Protein AF-A0A7C4MAC5-F1 (afdb_monomer)

Radius of gyration: 18.68 Å; Cα contacts (8 Å, |Δi|>4): 92; chains: 1; bounding box: 44×23×54 Å

Solvent-accessible surface area (backbone atoms only — not comparable to full-atom values): 7316 Å² total; per-residue (Å²): 130,85,77,77,76,78,55,61,70,60,55,50,50,52,53,49,54,51,52,51,50,52,50,54,51,50,52,53,50,53,51,50,49,65,71,76,43,55,75,67,57,47,52,48,58,55,52,47,54,64,58,44,49,74,63,41,70,64,30,57,57,38,20,58,52,17,48,57,34,42,77,68,70,42,84,62,26,59,60,52,21,42,53,51,30,49,50,50,24,50,52,40,35,66,55,44,62,77,42,44,69,56,52,27,51,76,71,73,43,56,92,48,49,73,65,54,56,52,46,54,57,49,38,42,49,50,16,49,48,36,40,70,74,89

Sequence (134 aa):
MAKNEIRIQFSGFIIFAAKLASVATGLAFQYMIARSTNPQQYGVWFNVNDVLAYFTILAGIMPFWAMRFVARNERGAAKTGVLANLAISMAATLIYLPLLPFITSALGVREYISIYMIITAQIIELHLLNALEA

Foldseek 3Di:
DPDPPDPVVVVVVVVVVVVVVVVVVVVVVLVVPVVVDDPVSNVVLVVLVVVLCVLQVCLQVLLVVLVVCVVVVNPCSLVVSLVVLLVSLVVSLVVCVVCLCVVCVVVVNNVCSVSNVVSSVVSNVSSNCSSVVD

Structure (mmCIF, N/CA/C/O backbone):
data_AF-A0A7C4MAC5-F1
#
_entry.id   AF-A0A7C4MAC5-F1
#
loop_
_atom_site.group_PDB
_atom_site.id
_atom_site.type_symbol
_atom_site.label_atom_id
_atom_site.label_alt_id
_atom_site.label_comp_id
_atom_site.label_asym_id
_atom_site.label_entity_id
_atom_site.label_seq_id
_atom_site.pdbx_PDB_ins_code
_atom_site.Cartn_x
_atom_site.Cartn_y
_atom_site.Cartn_z
_atom_site.occupancy
_atom_site.B_iso_or_equiv
_atom_site.auth_seq_id
_atom_site.auth_comp_id
_atom_site.auth_asym_id
_atom_site.auth_atom_id
_atom_site.pdbx_PDB_model_num
ATOM 1 N N . MET A 1 1 ? 21.804 -11.823 -31.499 1.00 42.25 1 MET A N 1
ATOM 2 C CA . MET A 1 1 ? 20.765 -12.050 -30.470 1.00 42.25 1 MET A CA 1
ATOM 3 C C . MET A 1 1 ? 19.434 -11.693 -31.108 1.00 42.25 1 MET A C 1
ATOM 5 O O . MET A 1 1 ? 19.267 -10.539 -31.483 1.00 42.25 1 MET A O 1
ATOM 9 N N . ALA A 1 2 ? 18.562 -12.672 -31.362 1.00 44.41 2 ALA A N 1
ATOM 10 C CA . ALA A 1 2 ? 17.256 -12.405 -31.959 1.00 44.41 2 ALA A CA 1
ATOM 11 C C . ALA A 1 2 ? 16.475 -11.461 -31.035 1.00 44.41 2 ALA A C 1
ATOM 13 O O . ALA A 1 2 ? 16.338 -11.723 -29.840 1.00 44.41 2 ALA A O 1
ATOM 14 N N . LYS A 1 3 ? 16.043 -10.323 -31.574 1.00 54.62 3 LYS A N 1
ATOM 15 C CA . LYS A 1 3 ? 15.240 -9.337 -30.859 1.00 54.62 3 LYS A CA 1
ATOM 16 C C . LYS A 1 3 ? 13.864 -9.976 -30.671 1.00 54.62 3 LYS A C 1
ATOM 18 O O . LYS A 1 3 ? 13.095 -10.019 -31.621 1.00 54.62 3 LYS A O 1
ATOM 23 N N . ASN A 1 4 ? 13.595 -10.555 -29.499 1.00 62.47 4 ASN A N 1
ATOM 24 C CA . ASN A 1 4 ? 12.248 -11.019 -29.170 1.00 62.47 4 ASN A CA 1
ATOM 25 C C . ASN A 1 4 ? 11.312 -9.819 -29.326 1.00 62.47 4 ASN A C 1
ATOM 27 O O . ASN A 1 4 ? 11.426 -8.842 -28.584 1.00 62.47 4 ASN A O 1
ATOM 31 N N . GLU A 1 5 ? 10.439 -9.861 -30.327 1.00 73.25 5 GLU A N 1
ATOM 32 C CA . GLU A 1 5 ? 9.451 -8.814 -30.522 1.00 73.25 5 GLU A CA 1
ATOM 33 C C . GLU A 1 5 ? 8.479 -8.859 -29.347 1.00 73.25 5 GLU A C 1
ATOM 35 O O . GLU A 1 5 ? 7.769 -9.843 -29.127 1.00 73.25 5 GLU A O 1
ATOM 40 N N . ILE A 1 6 ? 8.482 -7.798 -28.541 1.00 73.75 6 ILE A N 1
ATOM 41 C CA . ILE A 1 6 ? 7.528 -7.654 -27.449 1.00 73.75 6 ILE A CA 1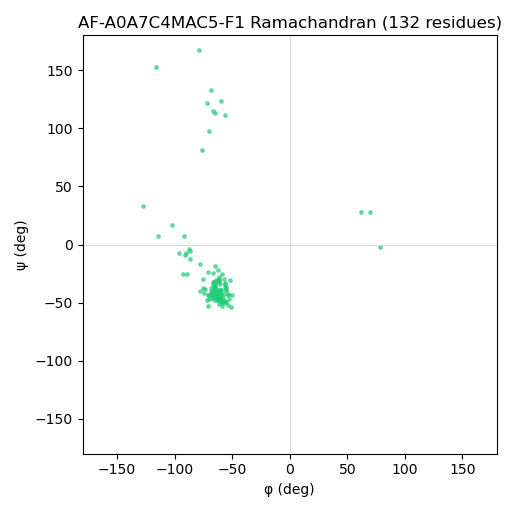
ATOM 42 C C . ILE A 1 6 ? 6.146 -7.531 -28.087 1.00 73.75 6 ILE A C 1
ATOM 44 O O . ILE A 1 6 ? 5.841 -6.548 -28.762 1.00 73.75 6 ILE A O 1
ATOM 48 N N . ARG A 1 7 ? 5.296 -8.539 -27.876 1.00 85.94 7 ARG A N 1
ATOM 49 C CA . ARG A 1 7 ? 3.911 -8.546 -28.355 1.00 85.94 7 ARG A CA 1
ATOM 50 C C . ARG A 1 7 ? 3.063 -7.644 -27.464 1.00 85.94 7 ARG A C 1
ATOM 52 O O . ARG A 1 7 ? 2.358 -8.126 -26.583 1.00 85.94 7 ARG A O 1
ATOM 59 N N . ILE A 1 8 ? 3.124 -6.338 -27.717 1.00 86.00 8 ILE A N 1
ATOM 60 C CA . ILE A 1 8 ? 2.489 -5.291 -26.897 1.00 86.00 8 ILE A CA 1
ATOM 61 C C . ILE A 1 8 ? 1.006 -5.596 -26.628 1.00 86.00 8 ILE A C 1
ATOM 63 O O . ILE A 1 8 ? 0.554 -5.494 -25.493 1.00 86.00 8 ILE A O 1
ATOM 67 N N . GLN A 1 9 ? 0.264 -6.046 -27.645 1.00 89.25 9 GLN A N 1
ATOM 68 C CA . GLN A 1 9 ? -1.154 -6.408 -27.510 1.00 89.25 9 GLN A CA 1
ATOM 69 C C . GLN A 1 9 ? -1.383 -7.574 -26.536 1.00 89.25 9 GLN A C 1
ATOM 71 O O . GLN A 1 9 ? -2.315 -7.545 -25.737 1.00 89.25 9 GLN A O 1
ATOM 76 N N . PHE A 1 10 ? -0.520 -8.591 -26.582 1.00 90.38 10 PHE A N 1
ATOM 77 C CA . PHE A 1 10 ? -0.618 -9.755 -25.705 1.00 90.38 10 PHE A CA 1
ATOM 78 C C . PHE A 1 10 ? -0.253 -9.394 -24.261 1.00 90.38 10 PHE A C 1
ATOM 80 O O . PHE A 1 10 ? -0.982 -9.751 -23.340 1.00 90.38 10 PHE A O 1
ATOM 87 N N . SER A 1 11 ? 0.818 -8.619 -24.061 1.00 89.62 11 SER A N 1
ATOM 88 C CA . SER A 1 11 ? 1.189 -8.089 -22.742 1.00 89.62 11 SER A CA 1
ATOM 89 C C . SER A 1 11 ? 0.084 -7.211 -22.149 1.00 89.62 11 SER A C 1
ATOM 91 O O . SER A 1 11 ? -0.251 -7.362 -20.978 1.00 89.62 11 SER A O 1
ATOM 93 N N . GLY A 1 12 ? -0.539 -6.354 -22.964 1.00 90.81 12 GLY A N 1
ATOM 94 C CA . GLY A 1 12 ? -1.683 -5.543 -22.549 1.00 90.81 12 GLY A CA 1
ATOM 95 C C . GLY A 1 12 ? -2.885 -6.389 -22.124 1.00 90.81 12 GLY A C 1
ATOM 96 O O . GLY A 1 12 ? -3.471 -6.129 -21.076 1.00 90.81 12 GLY A O 1
ATOM 97 N N . PHE A 1 13 ? -3.215 -7.441 -22.880 1.00 94.38 13 PHE A N 1
ATOM 98 C CA . PHE A 1 13 ? -4.299 -8.360 -22.521 1.00 94.38 13 PHE A CA 1
ATOM 99 C C . PHE A 1 13 ? -4.031 -9.096 -21.201 1.00 94.38 13 PHE A C 1
ATOM 101 O O . PHE A 1 13 ? -4.937 -9.222 -20.380 1.00 94.38 13 PHE A O 1
ATOM 108 N N . ILE A 1 14 ? -2.790 -9.532 -20.960 1.00 93.38 14 ILE A N 1
ATOM 109 C CA . ILE A 1 14 ? -2.402 -10.166 -19.691 1.00 93.38 14 ILE A CA 1
ATOM 110 C C . ILE A 1 14 ? -2.587 -9.199 -18.519 1.00 93.38 14 ILE A C 1
ATOM 112 O O . ILE A 1 14 ? -3.197 -9.575 -17.520 1.00 93.38 14 ILE A O 1
ATOM 116 N N . ILE A 1 15 ? -2.103 -7.957 -18.639 1.00 91.19 15 ILE A N 1
ATOM 117 C CA . ILE A 1 15 ? -2.250 -6.940 -17.584 1.00 91.19 15 ILE A CA 1
ATOM 118 C C . ILE A 1 15 ? -3.731 -6.661 -17.320 1.00 91.19 15 ILE A C 1
ATOM 120 O O . ILE A 1 15 ? -4.156 -6.621 -16.167 1.00 91.19 15 ILE A O 1
ATOM 124 N N . PHE A 1 16 ? -4.533 -6.522 -18.377 1.00 94.31 16 PHE A N 1
ATOM 125 C CA . PHE A 1 16 ? -5.972 -6.312 -18.253 1.00 94.31 16 PHE A CA 1
ATOM 126 C C . PHE A 1 16 ? -6.661 -7.468 -17.516 1.00 94.31 16 PHE A C 1
ATOM 128 O O . PHE A 1 16 ? -7.396 -7.234 -16.558 1.00 94.31 16 PHE A O 1
ATOM 135 N N . ALA A 1 17 ? -6.390 -8.714 -17.913 1.00 96.38 17 ALA A N 1
ATOM 136 C CA . ALA A 1 17 ? -6.960 -9.894 -17.270 1.00 96.38 17 ALA A CA 1
ATOM 137 C C . ALA A 1 17 ? -6.535 -10.010 -15.796 1.00 96.38 17 ALA A C 1
ATOM 139 O O . ALA A 1 17 ? -7.367 -10.314 -14.941 1.00 96.38 17 ALA A O 1
ATOM 140 N N . ALA A 1 18 ? -5.270 -9.710 -15.481 1.00 94.00 18 ALA A N 1
ATOM 141 C CA . ALA A 1 18 ? -4.772 -9.688 -14.109 1.00 94.00 18 ALA A CA 1
ATOM 142 C C . ALA A 1 18 ? -5.495 -8.631 -13.260 1.00 94.00 18 ALA A C 1
ATOM 144 O O . ALA A 1 18 ? -5.965 -8.945 -12.170 1.00 94.00 18 ALA A O 1
ATOM 145 N N . LYS A 1 19 ? -5.671 -7.407 -13.778 1.00 93.00 19 LYS A N 1
ATOM 146 C CA . LYS A 1 19 ? -6.410 -6.346 -13.075 1.00 93.00 19 LYS A CA 1
ATOM 147 C C . LYS A 1 19 ? -7.889 -6.693 -12.896 1.00 93.00 19 LYS A C 1
ATOM 149 O O . LYS A 1 19 ? -8.443 -6.417 -11.836 1.00 93.00 19 LYS A O 1
ATOM 154 N N . LEU A 1 20 ? -8.520 -7.348 -13.873 1.00 96.94 20 LEU A N 1
ATOM 155 C CA . LEU A 1 20 ? -9.897 -7.832 -13.733 1.00 96.94 20 LEU A CA 1
ATOM 156 C C . LEU A 1 20 ? -10.013 -8.886 -12.620 1.00 96.94 20 LEU A C 1
ATOM 158 O O . LEU A 1 20 ? -10.934 -8.823 -11.806 1.00 96.94 20 LEU A O 1
ATOM 162 N N . ALA A 1 21 ? -9.053 -9.811 -12.544 1.00 96.56 21 ALA A N 1
ATOM 163 C CA . ALA A 1 21 ? -8.982 -10.788 -11.463 1.00 96.56 21 ALA A CA 1
ATOM 164 C C . ALA A 1 21 ? -8.776 -10.112 -10.095 1.00 96.56 21 ALA A C 1
ATOM 166 O O . ALA A 1 21 ? -9.476 -10.464 -9.149 1.00 96.56 21 ALA A O 1
ATOM 167 N N . SER A 1 22 ? -7.899 -9.104 -9.999 1.00 93.88 22 SER A N 1
ATOM 168 C CA . SER A 1 22 ? -7.696 -8.312 -8.775 1.00 93.88 22 SER A CA 1
ATOM 169 C C . SER A 1 22 ? -8.969 -7.606 -8.306 1.00 93.88 22 SER A C 1
ATOM 171 O O . SER A 1 22 ? -9.242 -7.559 -7.109 1.00 93.88 22 SER A O 1
ATOM 173 N N . VAL A 1 23 ? -9.778 -7.072 -9.228 1.00 96.38 23 VAL A N 1
ATOM 174 C CA . VAL A 1 23 ? -11.073 -6.465 -8.879 1.00 96.38 23 VAL A CA 1
ATOM 175 C C . VAL A 1 23 ? -12.031 -7.521 -8.329 1.00 96.38 23 VAL A C 1
ATOM 177 O O . VAL A 1 23 ? -12.650 -7.303 -7.289 1.00 96.38 23 VAL A O 1
ATOM 180 N N . ALA A 1 24 ? -12.136 -8.678 -8.987 1.00 97.56 24 ALA A N 1
ATOM 181 C CA . ALA A 1 24 ? -13.020 -9.753 -8.542 1.00 97.56 24 ALA A CA 1
ATOM 182 C C . ALA A 1 24 ? -12.643 -10.274 -7.144 1.00 97.56 24 ALA A C 1
ATOM 184 O O . ALA A 1 24 ? -13.517 -10.432 -6.289 1.00 97.56 24 ALA A O 1
ATOM 185 N N . THR A 1 25 ? -11.351 -10.495 -6.879 1.00 96.62 25 THR A N 1
ATOM 186 C CA . THR A 1 25 ? -10.877 -10.933 -5.559 1.00 96.62 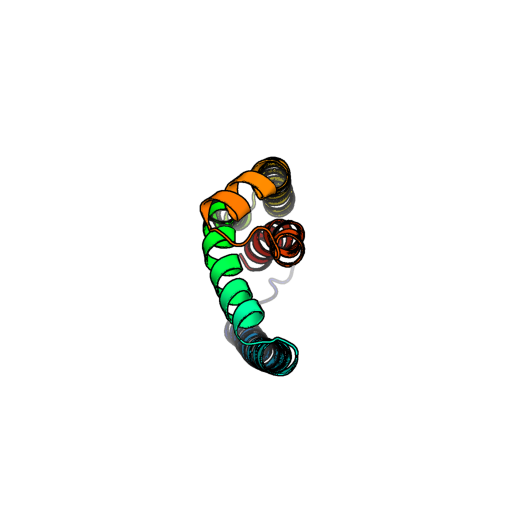25 THR A CA 1
ATOM 187 C C . THR A 1 25 ? -11.039 -9.845 -4.502 1.00 96.62 25 THR A C 1
ATOM 189 O O . THR A 1 25 ? -11.447 -10.157 -3.384 1.00 96.62 25 THR A O 1
ATOM 192 N N . GLY A 1 26 ? -10.817 -8.574 -4.850 1.00 94.44 26 GLY A N 1
ATOM 193 C CA . GLY A 1 26 ? -11.060 -7.437 -3.961 1.00 94.44 26 GLY A CA 1
ATOM 194 C C . GLY A 1 26 ? -12.525 -7.322 -3.531 1.00 94.44 26 GLY A C 1
ATOM 195 O O . GLY A 1 26 ? -12.811 -7.140 -2.348 1.00 94.44 26 GLY A O 1
ATOM 196 N N . LEU A 1 27 ? -13.470 -7.511 -4.458 1.00 96.62 27 LEU A N 1
ATOM 197 C CA . LEU A 1 27 ? -14.903 -7.519 -4.144 1.00 96.62 27 LEU A CA 1
ATOM 198 C C . LEU A 1 27 ? -15.300 -8.714 -3.271 1.00 96.62 27 LEU A C 1
ATOM 200 O O . LEU A 1 27 ? -16.058 -8.548 -2.315 1.00 96.62 27 LEU A O 1
ATOM 204 N N . ALA A 1 28 ? -14.775 -9.906 -3.566 1.00 97.81 28 ALA A N 1
ATOM 205 C CA . ALA A 1 28 ? -15.015 -11.091 -2.748 1.00 97.81 28 ALA A CA 1
ATOM 206 C C . ALA A 1 28 ? -14.496 -10.895 -1.315 1.00 97.81 28 ALA A C 1
ATOM 208 O O . ALA A 1 28 ? -15.210 -11.182 -0.354 1.00 97.81 28 ALA A O 1
ATOM 209 N N . PHE A 1 29 ? -13.295 -10.334 -1.165 1.00 94.56 29 PHE A N 1
ATOM 210 C CA . PHE A 1 29 ? -12.724 -9.992 0.133 1.00 94.56 29 PHE A CA 1
ATOM 211 C C . PHE A 1 29 ? -13.573 -8.953 0.876 1.00 94.56 29 PHE A C 1
ATOM 213 O O . PHE A 1 29 ? -13.897 -9.150 2.047 1.00 94.56 29 PHE A O 1
ATOM 220 N N . GLN A 1 30 ? -14.020 -7.894 0.196 1.00 94.38 30 GLN A N 1
ATOM 221 C CA . GLN A 1 30 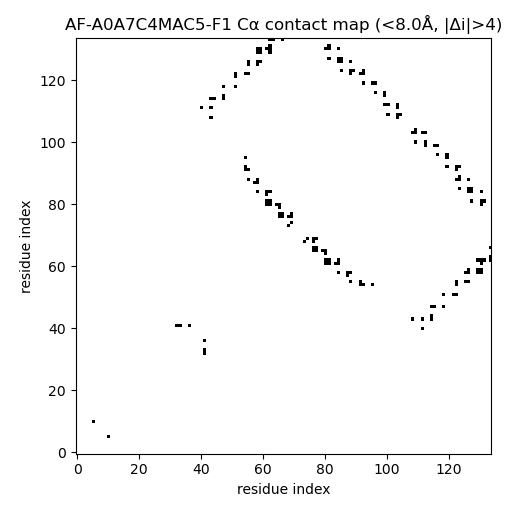? -14.877 -6.882 0.814 1.00 94.38 30 GLN A CA 1
ATOM 222 C C . GLN A 1 30 ? -16.209 -7.472 1.293 1.00 94.38 30 GLN A C 1
ATOM 224 O O . GLN A 1 30 ? -16.682 -7.143 2.382 1.00 94.38 30 GLN A O 1
ATOM 229 N N . TYR A 1 31 ? -16.797 -8.386 0.516 1.00 96.25 31 TYR A N 1
ATOM 230 C CA . TYR A 1 31 ? -17.990 -9.124 0.921 1.00 96.25 31 TYR A CA 1
ATOM 231 C C . TYR A 1 31 ? -17.733 -10.000 2.155 1.00 96.25 31 TYR A C 1
ATOM 233 O O . TYR A 1 31 ? -18.548 -10.008 3.078 1.00 96.25 31 TYR A O 1
ATOM 241 N N . MET A 1 32 ? -16.594 -10.701 2.208 1.00 96.44 32 MET A N 1
ATOM 242 C CA . MET A 1 32 ? -16.202 -11.490 3.379 1.00 96.44 32 MET A CA 1
ATOM 243 C C . MET A 1 32 ? -16.107 -10.614 4.631 1.00 96.44 32 MET A C 1
ATOM 245 O O . MET A 1 32 ? -16.736 -10.948 5.633 1.00 96.44 32 MET A O 1
ATOM 249 N N . ILE A 1 33 ? -15.415 -9.471 4.554 1.00 94.25 33 ILE A N 1
ATOM 250 C CA . ILE A 1 33 ? -15.293 -8.518 5.669 1.00 94.25 33 ILE A CA 1
ATOM 251 C C . ILE A 1 33 ? -16.668 -8.010 6.112 1.00 94.25 33 ILE A C 1
ATOM 253 O O . ILE A 1 33 ? -16.974 -8.026 7.304 1.00 94.25 33 ILE A O 1
ATOM 257 N N . ALA A 1 34 ? -17.531 -7.623 5.170 1.00 94.56 34 ALA A N 1
ATOM 258 C CA . ALA A 1 34 ? -18.878 -7.141 5.479 1.00 94.56 34 ALA A CA 1
ATOM 259 C C . ALA A 1 34 ? -19.745 -8.194 6.192 1.00 94.56 34 ALA A C 1
ATOM 261 O O . ALA A 1 34 ? -20.634 -7.850 6.966 1.00 94.56 34 ALA A O 1
ATOM 262 N N . ARG A 1 35 ? -19.505 -9.486 5.939 1.00 96.12 35 ARG A N 1
ATOM 263 C CA . ARG A 1 35 ? -20.240 -10.594 6.568 1.00 96.12 35 ARG A CA 1
ATOM 264 C C . ARG A 1 35 ? -19.625 -11.064 7.882 1.00 96.12 35 ARG A C 1
ATOM 266 O O . ARG A 1 35 ? -20.351 -11.628 8.696 1.00 96.12 35 ARG A O 1
ATOM 273 N N . SER A 1 36 ? -18.325 -10.859 8.084 1.00 93.81 36 SER A N 1
ATOM 274 C CA . SER A 1 36 ? -17.595 -11.333 9.264 1.00 93.81 36 SER A CA 1
ATOM 275 C C . SER A 1 36 ? -17.443 -10.291 10.372 1.00 93.81 36 SER A C 1
ATOM 277 O O . SER A 1 36 ? -16.926 -10.625 11.435 1.00 93.81 36 SER A O 1
ATOM 279 N N . THR A 1 37 ? -17.840 -9.039 10.138 1.00 93.81 37 THR A N 1
ATOM 280 C CA . THR A 1 37 ? -17.666 -7.929 11.085 1.00 93.81 37 THR A CA 1
ATOM 281 C C . THR A 1 37 ? -19.002 -7.365 11.555 1.00 93.81 37 THR A C 1
ATOM 283 O O . THR A 1 37 ? -20.018 -7.450 10.864 1.00 93.81 37 THR A O 1
ATOM 286 N N . ASN A 1 38 ? -19.015 -6.789 12.758 1.00 94.81 38 ASN A N 1
ATOM 287 C CA . ASN A 1 38 ? -20.142 -5.974 13.213 1.00 94.81 38 ASN A CA 1
ATOM 288 C C . ASN A 1 38 ? -20.078 -4.556 12.592 1.00 94.81 38 ASN A C 1
ATOM 290 O O . ASN A 1 38 ? -19.036 -4.179 12.047 1.00 94.81 38 ASN A O 1
ATOM 294 N N . PRO A 1 39 ? -21.150 -3.742 12.671 1.00 93.62 39 PRO A N 1
ATOM 295 C CA . PRO A 1 39 ? -21.174 -2.423 12.034 1.00 93.62 39 PRO A CA 1
ATOM 296 C C . PRO A 1 39 ? -20.031 -1.489 12.461 1.00 93.62 39 PRO A C 1
ATOM 298 O O . PRO A 1 39 ? -19.501 -0.751 11.634 1.00 93.62 39 PRO A O 1
ATOM 301 N N . GLN A 1 40 ? -19.621 -1.531 13.731 1.00 92.88 40 GLN A N 1
ATOM 302 C CA . GLN A 1 40 ? -18.537 -0.699 14.256 1.00 92.88 40 GLN A CA 1
ATOM 303 C C . GLN A 1 40 ? -17.177 -1.137 13.701 1.00 92.88 40 GLN A C 1
ATOM 305 O O . GLN A 1 40 ? -16.422 -0.309 13.200 1.00 92.88 40 GLN A O 1
ATOM 310 N N . GLN A 1 41 ? -16.889 -2.439 13.718 1.00 93.06 41 GLN A N 1
ATOM 311 C CA . GLN A 1 41 ? -15.675 -3.026 13.143 1.00 93.06 41 GLN A CA 1
ATOM 312 C C . GLN A 1 41 ? -15.584 -2.774 11.637 1.00 93.06 41 GLN A C 1
ATOM 314 O O . GLN A 1 41 ? -14.510 -2.448 11.135 1.00 93.06 41 GLN A O 1
ATOM 319 N N . TYR A 1 42 ? -16.708 -2.881 10.925 1.00 92.88 42 TYR A N 1
ATOM 320 C CA . TYR A 1 42 ? -16.785 -2.558 9.505 1.00 92.88 42 TYR A CA 1
ATOM 321 C C . TYR A 1 42 ? -16.467 -1.079 9.251 1.00 92.88 42 TYR A C 1
ATOM 323 O O . TYR A 1 42 ? -15.691 -0.766 8.356 1.00 92.88 42 TYR A O 1
ATOM 331 N N . GLY A 1 43 ? -16.997 -0.162 10.068 1.00 92.75 43 GLY A N 1
ATOM 332 C CA . GLY A 1 43 ? -16.666 1.264 9.982 1.00 92.75 43 GLY A CA 1
ATOM 333 C C . GLY A 1 43 ? -15.180 1.545 10.231 1.00 92.75 43 GLY A C 1
ATOM 334 O O . GLY A 1 43 ? -14.543 2.265 9.461 1.00 92.75 43 GLY A O 1
ATOM 335 N N . VAL A 1 44 ? -14.602 0.917 11.257 1.00 94.38 44 VAL A N 1
ATOM 336 C CA . VAL A 1 44 ? -13.167 1.027 11.559 1.00 94.38 44 VAL A CA 1
ATOM 337 C C . VAL A 1 44 ? -12.315 0.487 10.411 1.00 94.38 44 VAL A C 1
ATOM 339 O O . VAL A 1 44 ? -11.320 1.112 10.060 1.00 94.38 44 VAL A O 1
ATOM 342 N N . TRP A 1 45 ? -12.721 -0.612 9.769 1.00 92.12 45 TRP A N 1
ATOM 343 C CA . TRP A 1 45 ? -12.021 -1.168 8.607 1.00 92.12 45 TRP A CA 1
ATOM 344 C C . TRP A 1 45 ? -11.841 -0.148 7.473 1.00 92.12 45 TRP A C 1
ATOM 346 O O . TRP A 1 45 ? -10.780 -0.086 6.854 1.00 92.12 45 TRP A O 1
ATOM 356 N N . PHE A 1 46 ? -12.841 0.697 7.213 1.00 89.00 46 PHE A N 1
ATOM 357 C CA . PHE A 1 46 ? -12.690 1.777 6.234 1.00 89.00 46 PHE A CA 1
ATOM 358 C C . PHE A 1 46 ? -11.746 2.870 6.724 1.00 89.00 46 PHE A C 1
ATOM 360 O O . PHE A 1 46 ? -10.865 3.276 5.972 1.00 89.00 46 PHE A O 1
ATOM 367 N N . ASN A 1 47 ? -11.855 3.282 7.988 1.00 93.19 47 ASN A N 1
ATOM 368 C CA . ASN A 1 47 ? -10.979 4.310 8.547 1.00 93.19 47 ASN A CA 1
ATOM 369 C C . ASN A 1 47 ? -9.490 3.910 8.550 1.00 93.19 47 ASN A C 1
ATOM 371 O O . ASN A 1 47 ? -8.615 4.755 8.373 1.00 93.19 47 ASN A O 1
ATOM 37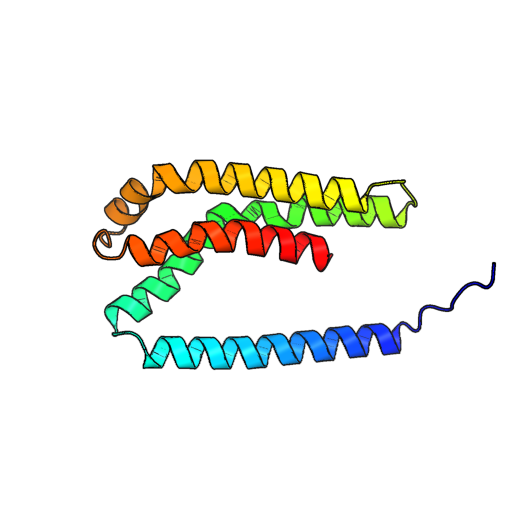5 N N . VAL A 1 48 ? -9.189 2.619 8.704 1.00 94.12 48 VAL A N 1
ATOM 376 C CA . VAL A 1 48 ? -7.827 2.076 8.580 1.00 94.12 48 VAL A CA 1
ATOM 377 C C . VAL A 1 48 ? -7.207 2.437 7.224 1.00 94.12 48 VAL A C 1
ATOM 379 O O . VAL A 1 48 ? -6.037 2.816 7.177 1.00 94.12 48 VAL A O 1
ATOM 382 N N . ASN A 1 49 ? -7.979 2.403 6.133 1.00 91.00 49 ASN A N 1
ATOM 383 C CA . ASN A 1 49 ? -7.476 2.768 4.805 1.00 91.00 49 ASN A CA 1
ATOM 384 C C . ASN A 1 49 ? -7.121 4.262 4.702 1.00 91.00 49 ASN A C 1
ATOM 386 O O . ASN A 1 49 ? -6.135 4.605 4.048 1.00 91.00 49 ASN A O 1
ATOM 390 N N . ASP A 1 50 ? -7.854 5.141 5.394 1.00 92.12 50 ASP A N 1
ATOM 391 C CA . ASP A 1 50 ? -7.531 6.573 5.446 1.00 92.12 50 ASP A CA 1
ATOM 392 C C . ASP A 1 50 ? -6.178 6.807 6.128 1.00 92.12 50 ASP A C 1
ATOM 394 O O . ASP A 1 50 ? -5.356 7.593 5.657 1.00 92.12 50 ASP A O 1
ATOM 398 N N . VAL A 1 51 ? -5.917 6.093 7.229 1.00 95.62 51 VAL A N 1
ATOM 399 C CA . VAL A 1 51 ? -4.640 6.177 7.952 1.00 95.62 51 VAL A CA 1
ATOM 400 C C . VAL A 1 51 ? -3.500 5.590 7.120 1.00 95.62 51 VAL A C 1
ATOM 402 O O . VAL A 1 51 ? -2.431 6.195 7.046 1.00 95.62 51 VAL A O 1
ATOM 405 N N . LEU A 1 52 ? -3.724 4.446 6.468 1.00 96.38 52 LEU A N 1
ATOM 406 C CA . LEU A 1 52 ? -2.740 3.772 5.618 1.00 96.38 52 LEU A CA 1
ATOM 407 C C . LEU A 1 52 ? -2.171 4.709 4.545 1.00 96.38 52 LEU A C 1
ATOM 409 O O . LEU A 1 52 ? -0.954 4.748 4.360 1.00 96.38 52 LEU A O 1
ATOM 413 N N . ALA A 1 53 ? -3.025 5.516 3.906 1.00 94.50 53 ALA A N 1
ATOM 414 C CA . ALA A 1 53 ? -2.631 6.432 2.837 1.00 94.50 53 ALA A CA 1
ATOM 415 C C . ALA A 1 53 ? -1.504 7.403 3.245 1.00 94.50 53 ALA A C 1
ATOM 417 O O . ALA A 1 53 ? -0.607 7.676 2.443 1.00 94.50 53 ALA A O 1
ATOM 418 N N . TYR A 1 54 ? -1.489 7.876 4.497 1.00 94.75 54 TYR A N 1
ATOM 419 C CA . TYR A 1 54 ? -0.434 8.766 5.002 1.00 94.75 54 TYR A CA 1
ATOM 420 C C . TYR A 1 54 ? 0.938 8.085 5.071 1.00 94.75 54 TYR A C 1
ATOM 422 O O . TYR A 1 54 ? 1.960 8.733 4.850 1.00 94.75 54 TYR A O 1
ATOM 430 N N . PHE A 1 55 ? 0.973 6.778 5.339 1.00 96.44 55 PHE A N 1
ATOM 431 C CA . PHE A 1 55 ? 2.213 6.003 5.453 1.00 96.44 55 PHE A CA 1
ATOM 432 C C . PHE A 1 55 ? 2.660 5.385 4.123 1.00 96.44 55 PHE A C 1
ATOM 434 O O . PHE A 1 55 ? 3.779 4.884 4.025 1.00 96.44 55 PHE A O 1
ATOM 441 N N . THR A 1 56 ? 1.823 5.448 3.084 1.00 96.75 56 THR A N 1
ATOM 442 C CA . THR A 1 56 ? 2.125 4.913 1.748 1.00 96.75 56 THR A CA 1
ATOM 443 C C . THR A 1 56 ? 2.228 5.981 0.664 1.00 96.75 56 THR A C 1
ATOM 445 O O . THR A 1 56 ? 2.410 5.642 -0.502 1.00 96.75 56 THR A O 1
ATOM 448 N N . ILE A 1 57 ? 2.184 7.269 1.016 1.00 95.56 57 ILE A N 1
ATOM 449 C CA . ILE A 1 57 ? 2.301 8.377 0.052 1.00 95.56 57 ILE A CA 1
ATOM 450 C C . ILE A 1 57 ? 3.604 8.329 -0.767 1.00 95.56 57 ILE A C 1
ATOM 452 O O . ILE A 1 57 ? 3.635 8.746 -1.923 1.00 95.56 57 ILE A O 1
ATOM 456 N N . LEU A 1 58 ? 4.678 7.776 -0.194 1.00 95.38 58 LEU A N 1
ATOM 457 C CA . LEU A 1 58 ? 5.980 7.654 -0.857 1.00 95.38 58 LEU A CA 1
ATOM 458 C C . LEU A 1 58 ? 6.128 6.367 -1.689 1.00 95.38 58 LEU A C 1
ATOM 460 O O . LEU A 1 58 ? 7.137 6.215 -2.379 1.00 95.38 58 LEU A O 1
ATOM 464 N N . ALA A 1 59 ? 5.141 5.464 -1.678 1.00 95.62 59 ALA A N 1
ATOM 465 C CA . ALA A 1 59 ? 5.258 4.129 -2.270 1.00 95.62 59 ALA A CA 1
ATOM 466 C C . ALA A 1 59 ? 5.529 4.136 -3.783 1.00 95.62 59 ALA A C 1
ATOM 468 O O . ALA A 1 59 ? 6.159 3.211 -4.295 1.00 95.62 59 ALA A O 1
ATOM 469 N N . GLY A 1 60 ? 5.084 5.179 -4.491 1.00 93.56 60 GLY A N 1
ATOM 470 C CA . GLY A 1 60 ? 5.278 5.339 -5.936 1.00 93.56 60 GLY A CA 1
ATOM 471 C C . GLY A 1 60 ? 6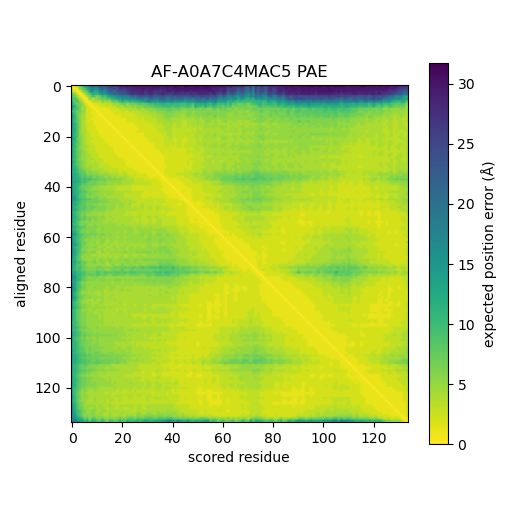.556 6.084 -6.344 1.00 93.56 60 GLY A C 1
ATOM 472 O O . GLY A 1 60 ? 6.888 6.117 -7.529 1.00 93.56 60 GLY A O 1
ATOM 473 N N . ILE A 1 61 ? 7.308 6.661 -5.399 1.00 94.50 61 ILE A N 1
ATOM 474 C CA . ILE A 1 61 ? 8.452 7.530 -5.723 1.00 94.50 61 ILE A CA 1
ATOM 475 C C . ILE A 1 61 ? 9.623 6.731 -6.295 1.00 94.50 61 ILE A C 1
ATOM 477 O O . ILE A 1 61 ? 10.128 7.061 -7.369 1.00 94.50 61 ILE A O 1
ATOM 481 N N . MET A 1 62 ? 10.072 5.682 -5.598 1.00 95.38 62 MET A N 1
ATOM 482 C CA . MET A 1 62 ? 11.196 4.871 -6.079 1.00 95.38 62 MET A CA 1
ATOM 483 C C . MET A 1 62 ? 10.878 4.110 -7.369 1.00 95.38 62 MET A C 1
ATOM 485 O O . MET A 1 62 ? 11.722 4.137 -8.269 1.00 95.38 62 MET A O 1
ATOM 489 N N . PRO A 1 63 ? 9.696 3.482 -7.521 1.00 95.19 63 PRO A N 1
ATOM 490 C CA . PRO A 1 63 ? 9.351 2.767 -8.746 1.00 95.19 63 PRO A CA 1
ATOM 491 C C . PRO A 1 63 ? 9.353 3.662 -9.994 1.00 95.19 63 PRO A C 1
ATOM 493 O O . PRO A 1 63 ? 9.903 3.271 -11.025 1.00 95.19 63 PRO A O 1
ATOM 496 N N . PHE A 1 64 ? 8.862 4.904 -9.881 1.00 94.44 64 PHE A N 1
ATOM 497 C CA . PHE A 1 64 ? 8.897 5.885 -10.972 1.00 94.44 64 PHE A CA 1
ATOM 498 C C . PHE A 1 64 ? 10.318 6.115 -11.515 1.00 94.44 64 PHE A C 1
ATOM 500 O O . PHE A 1 64 ? 10.562 6.049 -12.724 1.00 94.44 64 PHE A O 1
ATOM 507 N N . TRP A 1 65 ? 11.285 6.361 -10.625 1.00 95.12 65 TRP A N 1
ATOM 508 C CA . TRP A 1 65 ? 12.676 6.579 -11.029 1.00 95.12 65 TRP A CA 1
ATOM 509 C C . TRP A 1 65 ? 13.363 5.288 -11.469 1.00 95.12 65 TRP A C 1
ATOM 511 O O . TRP A 1 65 ? 14.117 5.305 -12.444 1.00 95.12 65 TRP A O 1
ATOM 521 N N . ALA A 1 66 ? 13.089 4.171 -10.792 1.00 95.69 66 ALA A N 1
ATOM 522 C CA . ALA A 1 66 ? 13.649 2.869 -11.129 1.00 95.69 66 ALA A CA 1
ATOM 523 C C . ALA A 1 66 ? 13.329 2.497 -12.580 1.00 95.69 66 ALA A C 1
ATOM 525 O O . ALA A 1 66 ? 14.244 2.191 -13.344 1.00 95.69 66 ALA A O 1
ATOM 526 N N . MET A 1 67 ? 12.070 2.635 -13.001 1.00 94.25 67 MET A N 1
ATOM 527 C CA . MET A 1 67 ? 11.661 2.329 -14.372 1.00 94.25 67 MET A CA 1
ATOM 528 C C . MET A 1 67 ? 12.273 3.262 -15.408 1.00 94.25 67 MET A C 1
ATOM 530 O O . MET A 1 67 ? 12.692 2.814 -16.478 1.00 94.25 67 MET A O 1
ATOM 534 N N . ARG A 1 68 ? 12.437 4.548 -15.079 1.00 94.25 68 ARG A N 1
ATOM 535 C CA . ARG A 1 68 ? 13.156 5.494 -15.943 1.00 94.25 68 ARG A CA 1
ATOM 536 C C . ARG A 1 68 ? 14.609 5.071 -16.176 1.00 94.25 68 ARG A C 1
ATOM 538 O O . ARG A 1 68 ? 15.107 5.213 -17.292 1.00 94.25 68 ARG A O 1
ATOM 545 N N . PHE A 1 69 ? 15.295 4.579 -15.148 1.00 95.38 69 PHE A N 1
ATOM 546 C CA . PHE A 1 69 ? 16.678 4.110 -15.260 1.00 95.38 69 PHE A CA 1
ATOM 547 C C . PHE A 1 69 ? 16.780 2.748 -15.957 1.00 95.38 69 PHE A C 1
ATOM 549 O O . PHE A 1 69 ? 17.660 2.563 -16.796 1.00 95.38 69 PHE A O 1
ATOM 556 N N . VAL A 1 70 ? 15.838 1.835 -15.706 1.00 94.62 70 VAL A N 1
ATOM 557 C CA . VAL A 1 70 ? 15.727 0.562 -16.437 1.00 94.62 70 VAL A CA 1
ATOM 558 C C . VAL A 1 70 ? 15.550 0.814 -17.936 1.00 94.62 70 VAL A C 1
ATOM 560 O O . VAL A 1 70 ? 16.281 0.241 -18.739 1.00 94.62 70 VAL A O 1
ATOM 563 N N . ALA A 1 71 ? 14.666 1.739 -18.324 1.00 93.19 71 ALA A N 1
ATOM 564 C CA . ALA A 1 71 ? 14.461 2.120 -19.723 1.00 93.19 71 ALA A CA 1
ATOM 565 C C . ALA A 1 71 ? 15.715 2.729 -20.384 1.00 93.19 71 ALA A C 1
ATOM 567 O O . ALA A 1 71 ? 15.847 2.712 -21.607 1.00 93.19 71 ALA A O 1
ATOM 568 N N . ARG A 1 72 ? 16.651 3.250 -19.584 1.00 95.50 72 ARG A N 1
ATOM 569 C CA . ARG A 1 72 ? 17.952 3.778 -20.027 1.00 95.50 72 ARG A CA 1
ATOM 570 C C . ARG A 1 72 ? 19.072 2.730 -20.006 1.00 95.50 72 ARG A C 1
ATOM 572 O O . ARG A 1 72 ? 20.216 3.080 -20.263 1.00 95.50 72 ARG A O 1
ATOM 579 N N . ASN A 1 73 ? 18.749 1.459 -19.756 1.00 94.00 73 ASN A N 1
ATOM 580 C CA . ASN A 1 73 ? 19.693 0.344 -19.622 1.00 94.00 73 ASN A CA 1
ATOM 581 C C . ASN A 1 73 ? 20.699 0.494 -18.465 1.00 94.00 73 ASN A C 1
ATOM 583 O O . ASN A 1 73 ? 21.788 -0.084 -18.511 1.00 94.00 73 ASN A O 1
ATOM 587 N N . GLU A 1 74 ? 20.333 1.218 -17.405 1.00 95.62 74 GLU A N 1
ATOM 588 C CA . GLU A 1 74 ? 21.172 1.312 -16.210 1.00 95.62 74 GLU A CA 1
ATOM 589 C C . GLU A 1 74 ? 21.163 -0.007 -15.431 1.00 95.62 74 GLU A C 1
ATOM 591 O O . GLU A 1 74 ? 20.120 -0.520 -15.004 1.00 95.62 74 GLU A O 1
ATOM 596 N N . ARG A 1 75 ? 22.353 -0.584 -15.238 1.00 94.31 75 ARG A N 1
ATOM 597 C CA . ARG A 1 75 ? 22.500 -1.899 -14.605 1.00 94.31 75 ARG A CA 1
ATOM 598 C C . ARG A 1 75 ? 22.116 -1.835 -13.132 1.00 94.31 75 ARG A C 1
ATOM 600 O O . ARG A 1 75 ? 22.576 -0.981 -12.386 1.00 94.31 75 ARG A O 1
ATOM 607 N N . GLY A 1 76 ? 21.300 -2.793 -12.699 1.00 93.25 76 GLY A N 1
ATOM 608 C CA . GLY A 1 76 ? 20.882 -2.908 -11.301 1.00 93.25 76 GLY A CA 1
ATOM 609 C C . GLY A 1 76 ? 19.782 -1.933 -10.876 1.00 93.25 76 GLY A C 1
ATOM 610 O O . GLY A 1 76 ? 19.311 -2.052 -9.749 1.00 93.25 76 GLY A O 1
ATOM 611 N N . ALA A 1 77 ? 19.310 -1.043 -11.759 1.00 94.44 77 ALA A N 1
ATOM 612 C CA . ALA A 1 77 ? 18.271 -0.061 -11.446 1.00 94.44 77 ALA A CA 1
ATOM 613 C C . ALA A 1 77 ? 16.994 -0.693 -10.864 1.00 94.44 77 ALA A C 1
ATOM 615 O O . ALA A 1 77 ? 16.489 -0.216 -9.852 1.00 94.44 77 ALA A O 1
ATOM 616 N N . ALA A 1 78 ? 16.526 -1.810 -11.434 1.00 93.00 78 ALA A N 1
ATOM 617 C CA . ALA A 1 78 ? 15.357 -2.533 -10.926 1.00 93.00 78 ALA A CA 1
ATOM 618 C C . ALA A 1 78 ? 15.573 -3.056 -9.494 1.00 93.00 78 ALA A C 1
ATOM 620 O O . ALA A 1 78 ? 14.779 -2.781 -8.598 1.00 93.00 78 ALA A O 1
ATOM 621 N N . LYS A 1 79 ? 16.690 -3.761 -9.250 1.00 95.38 79 LYS A N 1
ATOM 622 C CA . LYS A 1 79 ? 17.011 -4.328 -7.929 1.00 95.38 79 LYS A CA 1
ATOM 623 C C . LYS A 1 79 ? 17.167 -3.230 -6.876 1.00 95.38 79 LYS A C 1
ATOM 625 O O . LYS A 1 79 ? 16.607 -3.343 -5.790 1.00 95.38 79 LYS A O 1
ATOM 630 N N . THR A 1 80 ? 17.911 -2.174 -7.197 1.00 95.69 80 THR A N 1
ATOM 631 C CA . THR A 1 80 ? 18.115 -1.037 -6.294 1.00 95.69 80 THR A CA 1
ATOM 632 C C . THR A 1 80 ? 16.806 -0.298 -6.033 1.00 95.69 80 THR A C 1
ATOM 634 O O . THR A 1 80 ? 16.548 0.062 -4.892 1.00 95.69 80 THR A O 1
ATOM 637 N N . GLY A 1 81 ? 15.953 -0.128 -7.048 1.00 95.38 81 GLY A N 1
ATOM 638 C CA . GLY A 1 81 ? 14.631 0.482 -6.908 1.00 95.38 81 GLY A CA 1
ATOM 639 C C . GLY A 1 81 ? 13.730 -0.270 -5.931 1.00 95.38 81 GLY A C 1
ATOM 640 O O . GLY A 1 81 ? 13.192 0.339 -5.010 1.00 95.38 81 GLY A O 1
ATOM 641 N N . VAL A 1 82 ? 13.633 -1.597 -6.074 1.00 96.50 82 VAL A N 1
ATOM 642 C CA . VAL A 1 82 ? 12.855 -2.454 -5.160 1.00 96.50 82 VAL A CA 1
ATOM 643 C C . VAL A 1 82 ? 13.412 -2.392 -3.737 1.00 96.50 82 VAL A C 1
ATOM 645 O O . VAL A 1 82 ? 12.658 -2.177 -2.792 1.00 96.50 82 VAL A O 1
ATOM 648 N N . LEU A 1 83 ? 14.732 -2.535 -3.568 1.00 97.38 83 LEU A N 1
ATOM 649 C CA . LEU A 1 83 ? 15.366 -2.494 -2.245 1.00 97.38 83 LEU A CA 1
ATOM 650 C C . LEU A 1 83 ? 15.219 -1.128 -1.568 1.00 97.38 83 LEU A C 1
ATOM 652 O O . LEU A 1 83 ? 14.985 -1.065 -0.365 1.00 97.38 83 LEU A O 1
ATOM 656 N N . ALA A 1 84 ? 15.324 -0.040 -2.329 1.00 96.62 84 ALA A N 1
ATOM 657 C CA . ALA A 1 84 ? 15.106 1.302 -1.814 1.00 96.62 84 ALA A CA 1
ATOM 658 C C . ALA A 1 84 ? 13.643 1.515 -1.402 1.00 96.62 84 ALA A C 1
ATOM 660 O O . ALA A 1 84 ? 13.397 2.066 -0.331 1.00 96.62 84 ALA A O 1
ATOM 661 N N . ASN A 1 85 ? 12.672 1.032 -2.188 1.00 96.75 85 ASN A N 1
ATOM 662 C CA . ASN A 1 85 ? 11.259 1.135 -1.814 1.00 96.75 85 ASN A CA 1
ATOM 663 C C . ASN A 1 85 ? 10.936 0.314 -0.557 1.00 96.75 85 ASN A C 1
ATOM 665 O O . ASN A 1 85 ? 10.181 0.766 0.300 1.00 96.75 85 ASN A O 1
ATOM 669 N N . LEU A 1 86 ? 11.566 -0.855 -0.409 1.00 97.00 86 LEU A N 1
ATOM 670 C CA . LEU A 1 86 ? 11.472 -1.675 0.799 1.00 97.00 86 LEU A CA 1
ATOM 671 C C . LEU A 1 86 ? 12.113 -0.987 2.016 1.00 97.00 86 LEU A C 1
ATOM 673 O O . LEU A 1 86 ? 11.596 -1.073 3.126 1.00 97.00 86 LEU A O 1
ATOM 677 N N . ALA A 1 87 ? 13.226 -0.273 1.835 1.00 97.81 87 ALA A N 1
ATOM 678 C CA . ALA A 1 87 ? 13.833 0.508 2.912 1.00 97.81 87 ALA A CA 1
ATOM 679 C C . ALA A 1 87 ? 12.900 1.632 3.394 1.00 97.81 87 ALA A C 1
ATOM 681 O O . ALA A 1 87 ? 12.743 1.821 4.602 1.00 97.81 87 ALA A O 1
ATOM 682 N N . ILE A 1 88 ? 12.229 2.324 2.465 1.00 97.56 88 ILE A N 1
ATOM 683 C CA . ILE A 1 88 ? 11.212 3.334 2.790 1.00 97.56 88 ILE A CA 1
ATOM 684 C C . ILE A 1 88 ? 10.049 2.693 3.549 1.00 97.56 88 ILE A C 1
ATOM 686 O O . ILE A 1 88 ? 9.641 3.218 4.584 1.00 97.56 88 ILE A O 1
ATOM 690 N N . SER A 1 89 ? 9.551 1.539 3.100 1.00 97.75 89 SER A N 1
ATOM 691 C CA . SER A 1 89 ? 8.430 0.869 3.764 1.00 97.75 89 SER A CA 1
ATOM 692 C C . SER A 1 89 ? 8.786 0.385 5.171 1.00 97.75 89 SER A C 1
ATOM 694 O O . SER A 1 89 ? 7.965 0.489 6.082 1.00 97.75 89 SER A O 1
ATOM 696 N N . MET A 1 90 ? 10.013 -0.105 5.382 1.00 97.81 90 MET A N 1
ATOM 697 C CA . MET A 1 90 ? 10.514 -0.460 6.713 1.00 97.81 90 MET A CA 1
ATOM 698 C C . MET A 1 90 ? 10.580 0.768 7.622 1.00 97.81 90 MET A C 1
ATOM 700 O O . MET A 1 90 ? 10.089 0.711 8.747 1.00 97.81 90 MET A O 1
ATOM 704 N N . ALA A 1 91 ? 11.116 1.891 7.136 1.00 97.88 91 ALA A N 1
ATOM 705 C CA . ALA A 1 91 ? 11.151 3.137 7.899 1.00 97.88 91 ALA A CA 1
ATOM 706 C C . ALA A 1 91 ? 9.736 3.639 8.240 1.00 97.88 91 ALA A C 1
ATOM 708 O O . ALA A 1 91 ? 9.462 3.965 9.393 1.00 97.88 91 ALA A O 1
ATOM 709 N N . ALA A 1 92 ? 8.812 3.628 7.275 1.00 97.75 92 ALA A N 1
ATOM 710 C CA . ALA A 1 92 ? 7.416 4.002 7.490 1.00 97.75 92 ALA A CA 1
ATOM 711 C C . ALA A 1 92 ? 6.734 3.101 8.533 1.00 97.75 92 ALA A C 1
ATOM 713 O O . ALA A 1 92 ? 6.052 3.601 9.424 1.00 97.75 92 ALA A O 1
ATOM 714 N N . THR A 1 93 ? 6.977 1.789 8.483 1.00 97.62 93 THR A N 1
ATOM 715 C CA . THR A 1 93 ? 6.440 0.824 9.458 1.00 97.62 93 THR A CA 1
ATOM 716 C C . THR A 1 93 ? 7.018 1.050 10.858 1.00 97.62 93 THR A C 1
ATOM 718 O O . THR A 1 93 ? 6.280 1.026 11.844 1.00 97.62 93 THR A O 1
ATOM 721 N N . LEU A 1 94 ? 8.324 1.323 10.957 1.00 97.56 94 LEU A N 1
ATOM 722 C CA . LEU A 1 94 ? 9.000 1.643 12.219 1.00 97.56 94 LEU A CA 1
ATOM 723 C C . LEU A 1 94 ? 8.499 2.949 12.844 1.00 97.56 94 LEU A C 1
ATOM 725 O O . LEU A 1 94 ? 8.494 3.062 14.065 1.00 97.56 94 LEU A O 1
ATOM 729 N N . ILE A 1 95 ? 8.065 3.916 12.033 1.00 97.50 95 ILE A N 1
ATOM 730 C CA . ILE A 1 95 ? 7.423 5.151 12.505 1.00 97.50 95 ILE A CA 1
ATOM 731 C C . ILE A 1 95 ? 5.964 4.887 12.899 1.00 97.50 95 ILE A C 1
ATOM 733 O O . ILE A 1 95 ? 5.494 5.397 13.914 1.00 97.50 95 ILE A O 1
ATOM 737 N N . TYR A 1 96 ? 5.245 4.074 12.126 1.00 97.75 96 TYR A N 1
ATOM 738 C CA . TYR A 1 96 ? 3.836 3.767 12.358 1.00 97.75 96 TYR A CA 1
ATOM 739 C C . TYR A 1 96 ? 3.592 3.037 13.687 1.00 97.75 96 TYR A C 1
ATOM 741 O O . TYR A 1 96 ? 2.725 3.436 14.464 1.00 97.75 96 TYR A O 1
ATOM 749 N N . LEU A 1 97 ? 4.377 1.993 13.972 1.00 96.44 97 LEU A N 1
ATOM 750 C CA . LEU A 1 97 ? 4.229 1.151 15.165 1.00 96.44 97 LEU A CA 1
ATOM 751 C C . LEU A 1 97 ? 4.159 1.937 16.492 1.00 96.44 97 LEU A C 1
ATOM 753 O O . LEU A 1 97 ? 3.192 1.748 17.232 1.00 96.44 97 LEU A O 1
ATOM 757 N N . PRO A 1 98 ? 5.116 2.825 16.825 1.00 97.06 98 PRO A N 1
ATOM 758 C CA . PRO A 1 98 ? 5.060 3.599 18.063 1.00 97.06 98 PRO A CA 1
ATOM 759 C C . PRO A 1 98 ? 3.964 4.675 18.057 1.00 97.06 98 PRO A C 1
ATOM 761 O O . PRO A 1 98 ? 3.499 5.067 19.125 1.00 97.06 98 PRO A O 1
ATOM 764 N N . LEU A 1 99 ? 3.522 5.145 16.885 1.00 97.25 99 LEU A N 1
ATOM 765 C CA . LEU A 1 99 ? 2.426 6.114 16.771 1.00 97.25 99 LEU A CA 1
ATOM 766 C C . LEU A 1 99 ? 1.043 5.477 16.944 1.00 97.25 99 LEU A C 1
ATOM 768 O O . LEU A 1 99 ? 0.074 6.186 17.217 1.00 97.25 99 LEU A O 1
ATOM 772 N N . LEU A 1 100 ? 0.935 4.153 16.831 1.00 96.25 100 LEU A N 1
ATOM 773 C CA . LEU A 1 100 ? -0.332 3.429 16.850 1.00 96.25 100 LEU A CA 1
ATOM 774 C C . LEU A 1 100 ? -1.228 3.738 18.072 1.00 96.25 100 LEU A C 1
ATOM 776 O O . LEU A 1 100 ? -2.415 4.029 17.871 1.00 96.25 100 LEU A O 1
ATOM 780 N N . PRO A 1 101 ? -0.726 3.758 19.327 1.00 96.44 101 PRO A N 1
ATOM 781 C CA . PRO A 1 101 ? -1.556 4.095 20.487 1.00 96.44 101 PRO A CA 1
ATOM 782 C C . PRO A 1 101 ? -2.029 5.553 20.471 1.00 96.44 101 PRO A C 1
ATOM 784 O O . PRO A 1 101 ? -3.121 5.859 20.948 1.00 96.44 101 PRO A O 1
ATOM 787 N N . PHE A 1 102 ? -1.221 6.461 19.915 1.00 97.25 102 PHE A N 1
ATOM 788 C CA . PHE A 1 102 ? -1.571 7.873 19.793 1.00 97.25 102 PHE A CA 1
ATOM 789 C C . PHE A 1 102 ? -2.660 8.084 18.738 1.00 97.25 102 PHE A C 1
ATOM 791 O O . PHE A 1 102 ? -3.670 8.722 19.028 1.00 97.25 102 PHE A O 1
ATOM 798 N N . ILE A 1 103 ? -2.503 7.486 17.553 1.00 96.62 103 ILE A N 1
ATOM 799 C CA . ILE A 1 103 ? -3.474 7.571 16.452 1.00 96.62 103 ILE A CA 1
ATOM 800 C C . ILE A 1 103 ? -4.835 7.026 16.898 1.00 96.62 103 ILE A C 1
ATOM 802 O O . ILE A 1 103 ? -5.843 7.725 16.818 1.00 96.62 103 ILE A O 1
ATOM 806 N N . THR A 1 104 ? -4.866 5.804 17.434 1.00 96.25 104 THR A N 1
ATOM 807 C CA . THR A 1 104 ? -6.119 5.166 17.879 1.00 96.25 104 THR A CA 1
ATOM 808 C C . THR A 1 104 ? -6.773 5.911 19.043 1.00 96.25 104 THR A C 1
ATOM 810 O O . THR A 1 104 ? -7.999 5.968 19.129 1.00 96.25 104 THR A O 1
ATOM 813 N N . SER A 1 105 ? -5.979 6.549 19.909 1.00 96.56 105 SER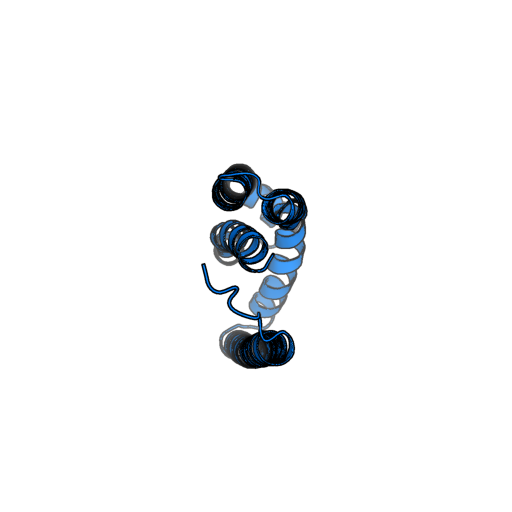 A N 1
ATOM 814 C CA . SER A 1 105 ? -6.493 7.457 20.933 1.00 96.56 105 SER A CA 1
ATOM 815 C C . SER A 1 105 ? -7.128 8.713 20.362 1.00 96.56 105 SER A C 1
ATOM 817 O O . SER A 1 105 ? -8.193 9.101 20.829 1.00 96.56 105 SER A O 1
ATOM 819 N N . ALA A 1 106 ? -6.456 9.376 19.424 1.00 96.31 106 ALA A N 1
ATOM 820 C CA . ALA A 1 106 ? -6.921 10.630 18.842 1.00 96.31 106 ALA A CA 1
ATOM 821 C C . ALA A 1 106 ? -8.222 10.436 18.052 1.00 96.31 106 ALA A C 1
ATOM 823 O O . ALA A 1 106 ? -9.072 11.320 18.034 1.00 96.31 106 ALA A O 1
ATOM 824 N N . LEU A 1 107 ? -8.389 9.256 17.452 1.00 95.06 107 LEU A N 1
ATOM 825 C CA . LEU A 1 107 ? -9.574 8.866 16.693 1.00 95.06 107 LEU A CA 1
ATOM 826 C C . LEU A 1 107 ? -10.697 8.265 17.559 1.00 95.06 107 LEU A C 1
ATOM 828 O O . LEU A 1 107 ? -11.774 7.993 17.041 1.00 95.06 107 LEU A O 1
ATOM 832 N N . GLY A 1 108 ? -10.471 8.050 18.861 1.00 95.38 108 GLY A N 1
ATOM 833 C CA . GLY A 1 108 ? -11.483 7.497 19.769 1.00 95.38 108 GLY A CA 1
ATOM 834 C C . GLY A 1 108 ? -11.819 6.019 19.531 1.00 95.38 108 GLY A C 1
ATOM 835 O O . GLY A 1 108 ? -12.931 5.602 19.825 1.00 95.38 108 GLY A O 1
ATOM 836 N N . VAL A 1 109 ? -10.875 5.234 19.000 1.00 95.50 109 VAL A N 1
ATOM 837 C CA . VAL A 1 109 ? -11.058 3.827 18.574 1.00 95.50 109 VAL A CA 1
ATOM 838 C C . VAL A 1 109 ? -10.008 2.897 19.194 1.00 95.50 109 VAL A C 1
ATOM 840 O O . VAL A 1 109 ? -9.553 1.931 18.576 1.00 95.50 109 VAL A O 1
ATOM 843 N N . ARG A 1 110 ? -9.572 3.200 20.425 1.00 94.38 110 ARG A N 1
ATOM 844 C CA . ARG A 1 110 ? -8.513 2.446 21.125 1.00 94.38 110 ARG A CA 1
ATOM 845 C C . ARG A 1 110 ? -8.837 0.959 21.256 1.00 94.38 110 ARG A C 1
ATOM 847 O O . ARG A 1 110 ? -7.922 0.143 21.184 1.00 94.38 110 ARG A O 1
ATOM 854 N N . GLU A 1 111 ? -10.106 0.592 21.418 1.00 95.00 111 GLU A N 1
ATOM 855 C CA . GLU A 1 111 ? -10.533 -0.806 21.526 1.00 95.00 111 GLU A CA 1
ATOM 856 C C . GLU A 1 111 ? -10.285 -1.625 20.245 1.00 95.00 111 GLU A C 1
ATOM 858 O O . GLU A 1 111 ? -10.210 -2.850 20.309 1.00 95.00 111 GLU A O 1
ATOM 863 N N . TYR A 1 112 ? -10.083 -0.967 19.099 1.00 95.31 112 TYR A N 1
ATOM 864 C CA . TYR A 1 112 ? -9.836 -1.604 17.803 1.00 95.31 112 TYR A CA 1
ATOM 865 C C . TYR A 1 112 ? -8.364 -1.578 17.377 1.00 95.31 112 TYR A C 1
ATOM 867 O O . TYR A 1 112 ? -8.058 -1.824 16.210 1.00 95.31 112 TYR A O 1
ATOM 875 N N . ILE A 1 113 ? -7.433 -1.317 18.301 1.00 95.12 113 ILE A N 1
ATOM 876 C CA . ILE A 1 113 ? -5.991 -1.237 18.008 1.00 95.12 113 ILE A CA 1
ATOM 877 C C . ILE A 1 113 ? -5.451 -2.468 17.261 1.00 95.12 113 ILE A C 1
ATOM 879 O O . ILE A 1 113 ? -4.549 -2.343 16.435 1.00 95.12 113 ILE A O 1
ATOM 883 N N . SER A 1 114 ? -6.039 -3.646 17.486 1.00 92.94 114 SER A N 1
ATOM 884 C CA . SER A 1 114 ? -5.680 -4.882 16.787 1.00 92.94 114 SER A CA 1
ATOM 885 C C . SER A 1 114 ? -5.970 -4.850 15.288 1.00 92.94 114 SER A C 1
ATOM 887 O O . SER A 1 114 ? -5.186 -5.399 14.519 1.00 92.94 114 SER A O 1
ATOM 889 N N . ILE A 1 115 ? -7.036 -4.171 14.857 1.00 93.19 115 ILE A N 1
ATOM 890 C CA . ILE A 1 115 ? -7.359 -3.989 13.435 1.00 93.19 115 ILE A CA 1
ATOM 891 C C . ILE A 1 115 ? -6.317 -3.071 12.790 1.00 93.19 115 ILE A C 1
ATOM 893 O O . ILE A 1 115 ? -5.820 -3.364 11.706 1.00 93.19 115 ILE A O 1
ATOM 897 N N . TYR A 1 116 ? -5.901 -2.012 13.487 1.00 95.94 116 TYR A N 1
ATOM 898 C CA . TYR A 1 116 ? -4.865 -1.107 12.988 1.00 95.94 116 TYR A CA 1
ATOM 899 C C . TYR A 1 116 ? -3.484 -1.769 12.890 1.00 95.94 116 TYR A C 1
ATOM 901 O O . TYR A 1 116 ? -2.688 -1.380 12.042 1.00 95.94 116 TYR A O 1
ATOM 909 N N . MET A 1 117 ? -3.187 -2.820 13.664 1.00 95.06 117 MET A N 1
ATOM 910 C CA . MET A 1 117 ? -1.927 -3.559 13.493 1.00 95.06 117 MET A CA 1
ATOM 911 C C . MET A 1 117 ? -1.768 -4.151 12.082 1.00 95.06 117 MET A C 1
ATOM 913 O O . MET A 1 117 ? -0.636 -4.309 11.627 1.00 95.06 117 MET A O 1
ATOM 917 N N . ILE A 1 118 ? -2.863 -4.412 11.358 1.00 93.94 118 ILE A N 1
ATOM 918 C CA . ILE A 1 118 ? -2.837 -4.923 9.976 1.00 93.94 118 ILE A CA 1
ATOM 919 C C . ILE A 1 118 ? -2.132 -3.939 9.024 1.00 93.94 118 ILE A C 1
ATOM 921 O O . ILE A 1 118 ? -1.446 -4.377 8.098 1.00 93.94 118 ILE A O 1
ATOM 925 N N . ILE A 1 119 ? -2.197 -2.628 9.298 1.00 94.88 119 ILE A N 1
ATOM 926 C CA . ILE A 1 119 ? -1.512 -1.593 8.502 1.00 94.88 119 ILE A CA 1
ATOM 927 C C . ILE A 1 119 ? -0.007 -1.854 8.419 1.00 94.88 119 ILE A C 1
ATOM 929 O O . ILE A 1 119 ? 0.599 -1.584 7.387 1.00 94.88 119 ILE A O 1
ATOM 933 N N . THR A 1 120 ? 0.610 -2.416 9.462 1.00 95.56 120 THR A N 1
ATOM 934 C CA . THR A 1 120 ? 2.059 -2.693 9.468 1.00 95.56 120 THR A CA 1
ATOM 935 C C . THR A 1 120 ? 2.480 -3.580 8.295 1.00 95.56 120 THR A C 1
ATOM 937 O O . THR A 1 120 ? 3.473 -3.296 7.628 1.00 95.56 120 THR A O 1
ATOM 940 N N . ALA A 1 121 ? 1.691 -4.615 7.996 1.00 95.69 121 ALA A N 1
ATOM 941 C CA . ALA A 1 121 ? 1.919 -5.491 6.855 1.00 95.69 121 ALA A CA 1
ATOM 942 C C . ALA A 1 121 ? 1.535 -4.803 5.534 1.00 95.69 121 ALA A C 1
ATOM 944 O O . ALA A 1 121 ? 2.288 -4.884 4.563 1.00 95.69 121 ALA A O 1
ATOM 945 N N . GLN A 1 122 ? 0.416 -4.071 5.515 1.00 95.75 122 GLN A N 1
ATOM 946 C CA . GLN A 1 122 ? -0.079 -3.382 4.316 1.00 95.75 122 GLN A CA 1
ATOM 947 C C . GLN A 1 122 ? 0.856 -2.270 3.822 1.00 95.75 122 GLN A C 1
ATOM 949 O O . GLN A 1 122 ? 0.970 -2.062 2.616 1.00 95.75 122 GLN A O 1
ATOM 954 N N . ILE A 1 123 ? 1.571 -1.574 4.713 1.00 97.62 123 ILE A N 1
ATOM 955 C CA . ILE A 1 123 ? 2.582 -0.579 4.319 1.00 97.62 123 ILE A CA 1
ATOM 956 C C . ILE A 1 123 ? 3.655 -1.245 3.452 1.00 97.62 123 ILE A C 1
ATOM 958 O O . ILE A 1 123 ? 3.998 -0.726 2.388 1.00 97.62 123 ILE A O 1
ATOM 962 N N . ILE A 1 124 ? 4.179 -2.393 3.886 1.00 97.25 124 ILE A N 1
ATOM 963 C CA . ILE A 1 124 ? 5.217 -3.132 3.156 1.00 97.25 124 ILE A CA 1
ATOM 964 C C . ILE A 1 124 ? 4.650 -3.688 1.849 1.00 97.25 124 ILE A C 1
ATOM 966 O O . ILE A 1 124 ? 5.264 -3.520 0.795 1.00 97.25 124 ILE A O 1
ATOM 970 N N . GLU A 1 125 ? 3.467 -4.299 1.909 1.00 95.88 125 GLU A N 1
ATOM 971 C CA . GLU A 1 125 ? 2.757 -4.831 0.746 1.00 95.88 125 GLU A CA 1
ATOM 972 C C . GLU A 1 125 ? 2.583 -3.767 -0.343 1.00 95.88 125 GLU A C 1
ATOM 974 O O . GLU A 1 125 ? 2.989 -3.990 -1.481 1.00 95.88 125 GLU A O 1
ATOM 979 N N . LEU A 1 126 ? 2.05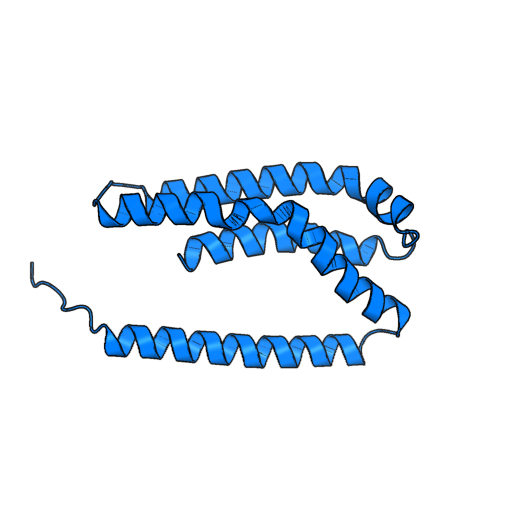5 -2.588 -0.006 1.00 96.19 126 LEU A N 1
ATOM 980 C CA . LEU A 1 126 ? 1.785 -1.535 -0.984 1.00 96.19 126 LEU A CA 1
ATOM 981 C C . LEU A 1 126 ? 3.060 -0.972 -1.615 1.00 96.19 126 LEU A C 1
ATOM 983 O O . LEU A 1 126 ? 3.063 -0.675 -2.809 1.00 96.19 126 LEU A O 1
ATOM 987 N N . HIS A 1 127 ? 4.159 -0.855 -0.868 1.00 96.69 127 HIS A N 1
ATOM 988 C CA . HIS A 1 127 ? 5.441 -0.454 -1.457 1.00 96.69 127 HIS A CA 1
ATOM 989 C C . HIS A 1 127 ? 5.987 -1.529 -2.405 1.00 96.69 127 HIS A C 1
ATOM 991 O O . HIS A 1 127 ? 6.505 -1.204 -3.475 1.00 96.69 127 HIS A O 1
ATOM 997 N N . LEU A 1 128 ? 5.858 -2.809 -2.057 1.00 95.00 128 LEU A N 1
ATOM 998 C CA . LEU A 1 128 ? 6.278 -3.895 -2.940 1.00 95.00 128 LEU A CA 1
ATOM 999 C C . LEU A 1 128 ? 5.407 -3.974 -4.194 1.00 95.00 128 LEU A C 1
ATOM 1001 O O . LEU A 1 128 ? 5.955 -4.071 -5.288 1.00 95.00 128 LEU A O 1
ATOM 1005 N N . LEU A 1 129 ? 4.084 -3.858 -4.063 1.00 94.00 129 LEU A N 1
ATOM 1006 C CA . LEU A 1 129 ? 3.162 -3.825 -5.198 1.00 94.00 129 LEU A CA 1
ATOM 1007 C C . LEU A 1 129 ? 3.513 -2.683 -6.153 1.00 94.00 129 LEU A C 1
ATOM 1009 O O . LEU A 1 129 ? 3.727 -2.932 -7.334 1.00 94.00 129 LEU A O 1
ATOM 1013 N N . ASN A 1 130 ? 3.690 -1.459 -5.646 1.00 93.75 130 ASN A N 1
ATOM 1014 C CA . ASN A 1 130 ? 4.093 -0.329 -6.487 1.00 93.75 130 ASN A CA 1
ATOM 1015 C C . ASN A 1 130 ? 5.458 -0.548 -7.159 1.00 93.75 130 ASN A C 1
ATOM 1017 O O . ASN A 1 130 ? 5.656 -0.098 -8.280 1.00 93.75 130 ASN A O 1
ATOM 1021 N N . ALA A 1 131 ? 6.402 -1.230 -6.505 1.00 93.31 131 ALA A N 1
ATOM 1022 C CA . ALA A 1 131 ? 7.716 -1.509 -7.086 1.00 93.31 131 ALA A CA 1
ATOM 1023 C C . ALA A 1 131 ? 7.709 -2.619 -8.144 1.00 93.31 131 ALA A C 1
ATOM 1025 O O . ALA A 1 131 ? 8.557 -2.601 -9.033 1.00 93.31 131 ALA A O 1
ATOM 1026 N N . LEU A 1 132 ? 6.793 -3.581 -8.036 1.00 90.38 132 LEU A N 1
ATOM 1027 C CA . LEU A 1 132 ? 6.695 -4.730 -8.938 1.00 90.38 132 LEU A CA 1
ATOM 1028 C C . LEU A 1 132 ? 5.737 -4.493 -10.110 1.00 90.38 132 LEU A C 1
ATOM 1030 O O . LEU A 1 1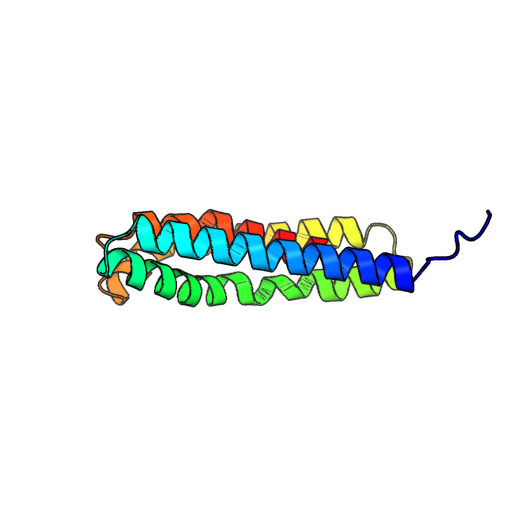32 ? 5.890 -5.134 -11.146 1.00 90.38 132 LEU A O 1
ATOM 1034 N N . GLU A 1 133 ? 4.758 -3.603 -9.947 1.00 86.06 133 GLU A N 1
ATOM 1035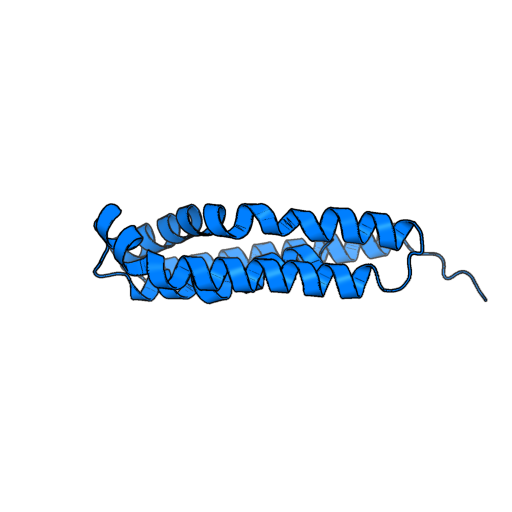 C CA . GLU A 1 133 ? 3.822 -3.219 -11.009 1.00 86.06 133 GLU A CA 1
ATOM 1036 C C . GLU A 1 133 ? 4.331 -2.082 -11.908 1.00 86.06 133 GLU A C 1
ATOM 1038 O O . GLU A 1 133 ? 3.707 -1.818 -12.938 1.00 86.06 133 GLU A O 1
ATOM 1043 N N . ALA A 1 134 ? 5.413 -1.399 -11.514 1.00 77.19 134 ALA A N 1
ATOM 1044 C CA . ALA A 1 134 ? 5.959 -0.252 -12.241 1.00 77.19 134 ALA A CA 1
ATOM 1045 C C . ALA A 1 134 ? 6.560 -0.608 -13.605 1.00 77.19 134 ALA A C 1
ATOM 1047 O O . ALA A 1 134 ? 7.186 -1.684 -13.744 1.00 77.19 134 ALA A O 1
#

Secondary structure (DSSP, 8-state):
-------HHHHHHHHHHHHHHHHHHHHHHHHHHHHHS-HHHHHHHHHHHHHHHHHHTTTTHHHHHHHHHHHTT-TTHHHHHHHHHHHHHHHHHHHHHHHHHHHHHHTT-GGGHHHHTHHHHHHHHHHHHHHHH-

pLDDT: mean 93.05, std 8.4, range [42.25, 97.88]

Nearest PDB structures (foldseek):
  2mey-assembly1_A  TM=5.357E-01  e=8.305E+00  Blomia tropicalis

Mean predicted aligned error: 4.71 Å